Protein AF-A0A1A8QCC2-F1 (afdb_monomer_lite)

Organism: NCBI:txid451742

pLDDT: mean 76.59, std 9.6, range [53.53, 87.62]

Radius of gyration: 15.34 Å; chains: 1; bounding box: 36×37×28 Å

Secondary structure (DSSP, 8-state):
------PPPPHHHHHHHHHHHGGGT------GGGHHHHHHHHHHSS--SHHHHHHHHH--

Structure (mmCIF, N/CA/C/O backbone):
data_AF-A0A1A8QCC2-F1
#
_entry.id   AF-A0A1A8QCC2-F1
#
loop_
_atom_site.group_PDB
_atom_site.id
_atom_site.type_symbol
_atom_site.label_atom_id
_atom_site.label_alt_id
_atom_site.label_comp_id
_atom_site.label_asym_id
_atom_site.label_entity_id
_atom_site.label_seq_id
_atom_site.pdbx_PDB_ins_code
_atom_site.Cartn_x
_atom_site.Cartn_y
_atom_site.Cartn_z
_atom_site.occupancy
_atom_site.B_iso_or_equiv
_atom_site.auth_seq_id
_atom_site.auth_comp_id
_atom_site.auth_asym_id
_atom_site.auth_atom_id
_atom_site.pdbx_PDB_model_num
ATOM 1 N N . PRO A 1 1 ? 12.673 19.178 3.548 1.00 53.53 1 PRO A N 1
ATOM 2 C CA . PRO A 1 1 ? 13.675 18.244 2.978 1.00 53.53 1 PRO A CA 1
ATOM 3 C C . PRO A 1 1 ? 13.287 17.747 1.570 1.00 53.53 1 PRO A C 1
ATOM 5 O O . PRO A 1 1 ? 12.164 17.267 1.400 1.00 53.53 1 PRO A O 1
ATOM 8 N N . PRO A 1 2 ? 14.171 17.866 0.559 1.00 57.97 2 PRO A N 1
ATOM 9 C CA . PRO A 1 2 ? 13.890 17.366 -0.784 1.00 57.97 2 PRO A CA 1
ATOM 10 C C . PRO A 1 2 ? 13.684 15.848 -0.724 1.00 57.97 2 PRO A C 1
ATOM 12 O O . PRO A 1 2 ? 14.529 15.102 -0.223 1.00 57.97 2 PRO A O 1
ATOM 15 N N . LYS A 1 3 ? 12.512 15.385 -1.172 1.00 59.38 3 LYS A N 1
ATOM 16 C CA . LYS A 1 3 ? 12.186 13.958 -1.235 1.00 59.38 3 LYS A CA 1
ATOM 17 C C . LYS A 1 3 ? 13.148 13.323 -2.237 1.00 59.38 3 LYS A C 1
ATOM 19 O O . LYS A 1 3 ? 13.038 13.592 -3.428 1.00 59.38 3 LYS A O 1
ATOM 24 N N . LYS A 1 4 ? 14.097 12.511 -1.758 1.00 61.81 4 LYS A N 1
ATOM 25 C CA . LYS A 1 4 ? 15.001 11.745 -2.628 1.00 61.81 4 LYS A CA 1
ATOM 26 C C . LYS A 1 4 ? 14.149 10.986 -3.647 1.00 61.81 4 LYS A C 1
ATOM 28 O O . LYS A 1 4 ? 13.243 10.247 -3.249 1.00 61.81 4 LYS A O 1
ATOM 33 N N . ALA A 1 5 ? 14.409 11.204 -4.935 1.00 60.88 5 ALA A N 1
ATOM 34 C CA . ALA A 1 5 ? 13.752 10.466 -6.002 1.00 60.88 5 ALA A CA 1
ATOM 35 C C . ALA A 1 5 ? 13.948 8.971 -5.729 1.00 60.88 5 ALA A C 1
ATOM 37 O O . ALA A 1 5 ? 15.063 8.490 -5.527 1.00 60.88 5 ALA A O 1
ATOM 38 N N . ARG A 1 6 ? 12.840 8.240 -5.604 1.00 63.47 6 ARG A N 1
ATOM 39 C CA . ARG A 1 6 ? 12.877 6.813 -5.305 1.00 63.47 6 ARG A CA 1
ATOM 40 C C . ARG A 1 6 ? 13.358 6.108 -6.565 1.00 63.47 6 ARG A C 1
ATOM 42 O O . ARG A 1 6 ? 12.557 5.904 -7.473 1.00 63.47 6 ARG A O 1
ATOM 49 N N . ASN A 1 7 ? 14.646 5.764 -6.609 1.00 69.75 7 ASN A N 1
ATOM 50 C CA . ASN A 1 7 ? 15.228 5.062 -7.747 1.00 69.75 7 ASN A CA 1
ATOM 51 C C . ASN A 1 7 ? 14.350 3.854 -8.117 1.00 69.75 7 ASN A C 1
ATOM 53 O O . ASN A 1 7 ? 13.976 3.073 -7.225 1.00 69.75 7 ASN A O 1
ATOM 57 N N . PRO A 1 8 ? 13.976 3.706 -9.400 1.00 65.81 8 PRO A N 1
ATOM 58 C CA . PRO A 1 8 ? 13.267 2.522 -9.845 1.00 65.81 8 PRO A CA 1
ATOM 59 C C . PRO A 1 8 ? 14.111 1.289 -9.500 1.00 65.81 8 PRO A C 1
ATOM 61 O O . PRO A 1 8 ? 15.327 1.268 -9.674 1.00 65.81 8 PRO A O 1
ATOM 64 N N . ARG A 1 9 ? 13.468 0.274 -8.915 1.00 71.31 9 ARG A N 1
ATOM 65 C CA . ARG A 1 9 ? 14.147 -0.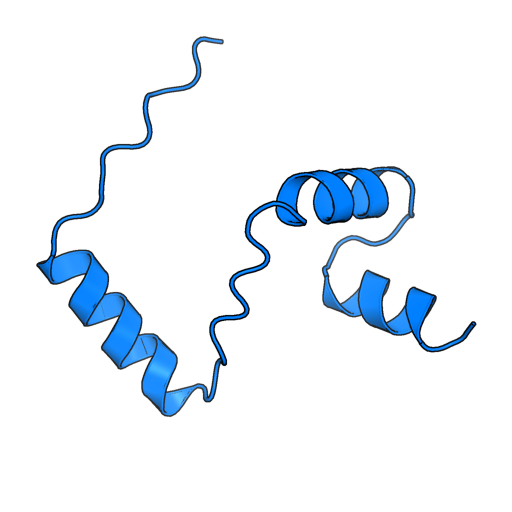971 -8.534 1.00 71.31 9 ARG A CA 1
ATOM 66 C C . ARG A 1 9 ? 14.650 -1.682 -9.785 1.00 71.31 9 ARG A C 1
ATOM 68 O O . ARG A 1 9 ? 13.903 -1.763 -10.756 1.00 71.31 9 ARG A O 1
ATOM 75 N N . SER A 1 10 ? 15.843 -2.271 -9.708 1.00 83.56 10 SER A N 1
ATOM 76 C CA . SER A 1 10 ? 16.327 -3.188 -10.741 1.00 83.56 10 SER A CA 1
ATOM 77 C C . SER A 1 10 ? 15.341 -4.341 -10.950 1.00 83.56 10 SER A C 1
ATOM 79 O O . SER A 1 10 ? 14.645 -4.762 -10.015 1.00 83.56 10 SER A O 1
ATOM 81 N N . GLU A 1 11 ? 15.287 -4.876 -12.169 1.00 83.31 11 GLU A N 1
ATOM 82 C CA . GLU A 1 11 ? 14.443 -6.033 -12.499 1.00 83.31 11 GLU A CA 1
ATOM 83 C C . GLU A 1 11 ? 14.735 -7.233 -11.586 1.00 83.31 11 GLU A C 1
ATOM 85 O O . GLU A 1 11 ? 13.819 -7.902 -11.102 1.00 83.31 11 GLU A O 1
ATOM 90 N N . GLU A 1 12 ? 15.999 -7.422 -11.214 1.00 84.69 12 GLU A N 1
ATOM 91 C CA . GLU A 1 12 ? 16.412 -8.458 -10.272 1.00 84.69 12 GLU A CA 1
ATOM 92 C C . GLU A 1 12 ? 15.782 -8.274 -8.877 1.00 84.69 12 GLU A C 1
ATOM 94 O O . GLU A 1 12 ? 15.235 -9.214 -8.295 1.00 84.69 12 GLU A O 1
ATOM 99 N N . SER A 1 13 ? 15.757 -7.042 -8.357 1.00 83.12 13 SER A N 1
ATOM 100 C CA . SER A 1 13 ? 15.095 -6.720 -7.086 1.00 83.12 13 SER A CA 1
ATOM 101 C C . SER A 1 13 ? 13.582 -6.968 -7.151 1.00 83.12 13 SER A C 1
ATOM 103 O O . SER A 1 13 ? 12.967 -7.429 -6.180 1.00 83.12 13 SER A O 1
ATOM 105 N N . ARG A 1 14 ? 12.957 -6.707 -8.309 1.00 81.62 14 ARG A N 1
ATOM 106 C CA . ARG A 1 14 ? 11.531 -6.990 -8.534 1.00 81.62 14 ARG A CA 1
ATOM 107 C C . ARG A 1 14 ? 11.264 -8.495 -8.533 1.00 81.62 14 ARG A C 1
ATOM 109 O O . ARG A 1 14 ? 10.295 -8.908 -7.886 1.00 81.62 14 ARG A O 1
ATOM 116 N N . LYS A 1 15 ? 12.115 -9.293 -9.189 1.00 86.25 15 LYS A N 1
ATOM 117 C CA . LYS A 1 15 ? 12.029 -10.762 -9.235 1.00 86.25 15 LYS A CA 1
ATOM 118 C C . LYS A 1 15 ? 12.177 -11.382 -7.843 1.00 86.25 15 LYS A C 1
ATOM 120 O O . LYS A 1 15 ? 11.260 -12.072 -7.406 1.00 86.25 15 LYS A O 1
ATOM 125 N N . ARG A 1 16 ? 13.221 -11.014 -7.087 1.00 85.06 16 ARG A N 1
ATOM 126 C CA . ARG A 1 16 ? 13.433 -11.483 -5.700 1.00 85.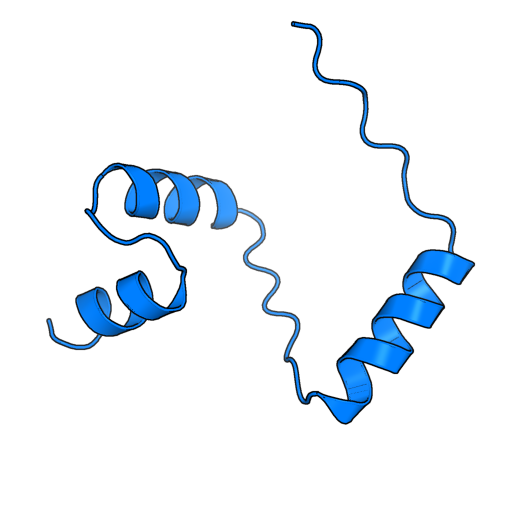06 16 ARG A CA 1
ATOM 127 C C . ARG A 1 16 ? 12.238 -11.177 -4.795 1.00 85.06 16 ARG A C 1
ATOM 129 O O . ARG A 1 16 ? 11.816 -12.012 -3.998 1.00 85.06 16 ARG A O 1
ATOM 136 N N . LYS A 1 17 ? 11.640 -9.984 -4.932 1.00 82.31 17 LYS A N 1
ATOM 137 C CA . LYS A 1 17 ? 10.420 -9.645 -4.183 1.00 82.31 17 LYS A CA 1
ATOM 138 C C . LYS A 1 17 ? 9.238 -10.531 -4.597 1.00 82.31 17 LYS A C 1
ATOM 140 O O . LYS A 1 17 ? 8.509 -10.978 -3.724 1.00 82.31 17 LYS A O 1
ATOM 145 N N . ARG A 1 18 ? 9.030 -10.776 -5.899 1.00 80.19 18 ARG A N 1
ATOM 146 C CA . ARG A 1 18 ? 7.947 -11.656 -6.385 1.00 80.19 18 ARG A CA 1
ATOM 147 C C . ARG A 1 18 ? 8.089 -13.074 -5.829 1.00 80.19 18 ARG A C 1
ATOM 149 O O . ARG A 1 18 ? 7.110 -13.609 -5.327 1.00 80.19 18 ARG A O 1
ATOM 156 N N . GLU A 1 19 ? 9.290 -13.642 -5.870 1.00 85.06 19 GLU A N 1
ATOM 157 C CA . GLU A 1 19 ? 9.563 -14.986 -5.344 1.00 85.06 19 GLU A CA 1
ATOM 158 C C . GLU A 1 19 ? 9.334 -15.071 -3.835 1.00 85.06 19 GLU A C 1
ATOM 160 O O . GLU A 1 19 ? 8.715 -16.021 -3.376 1.00 85.06 19 GLU A O 1
ATOM 165 N N . ARG A 1 20 ? 9.729 -14.045 -3.070 1.00 79.38 20 ARG A N 1
ATOM 166 C CA . ARG A 1 20 ? 9.463 -13.975 -1.624 1.00 79.38 20 ARG A CA 1
ATOM 167 C C . ARG A 1 20 ? 7.981 -13.779 -1.283 1.00 79.38 20 ARG A C 1
ATOM 169 O O . ARG A 1 20 ? 7.530 -14.254 -0.242 1.00 79.38 20 ARG A O 1
ATOM 176 N N . ASP A 1 21 ? 7.241 -13.049 -2.118 1.00 79.25 21 ASP A N 1
ATOM 177 C CA . ASP A 1 21 ? 5.805 -12.798 -1.933 1.00 79.25 21 ASP A CA 1
ATOM 178 C C . ASP A 1 21 ? 4.973 -14.070 -2.237 1.00 79.25 21 ASP A C 1
ATOM 180 O O . ASP A 1 21 ? 3.959 -14.302 -1.578 1.00 79.25 21 ASP A O 1
ATOM 184 N N . ARG A 1 22 ? 5.430 -14.918 -3.175 1.00 75.81 22 ARG A N 1
ATOM 185 C CA . ARG A 1 22 ? 4.746 -16.137 -3.658 1.00 75.81 22 ARG A CA 1
ATOM 186 C C . ARG A 1 22 ? 4.383 -17.155 -2.555 1.00 75.81 22 ARG A C 1
ATOM 188 O O . ARG A 1 22 ? 3.209 -17.503 -2.480 1.00 75.81 22 ARG A O 1
ATOM 195 N N . PRO A 1 23 ? 5.297 -17.597 -1.665 1.00 78.00 23 PRO A N 1
ATOM 196 C CA . PRO A 1 23 ? 4.966 -18.543 -0.594 1.00 78.00 23 PRO A CA 1
ATOM 197 C C . PRO A 1 23 ? 4.144 -17.914 0.535 1.00 78.00 23 PRO A C 1
ATOM 199 O O . PRO A 1 23 ? 3.539 -18.624 1.324 1.00 78.00 23 PRO A O 1
ATOM 202 N N . ARG A 1 24 ? 4.106 -16.578 0.636 1.00 70.75 24 ARG A N 1
ATOM 203 C CA . ARG A 1 24 ? 3.362 -15.867 1.688 1.00 70.75 24 ARG A CA 1
ATOM 204 C C . ARG A 1 24 ? 1.882 -15.684 1.351 1.00 70.75 24 ARG A C 1
ATOM 206 O O . ARG A 1 24 ? 1.205 -14.976 2.090 1.00 70.75 24 ARG A O 1
ATOM 213 N N . ALA A 1 25 ? 1.428 -16.215 0.209 1.00 67.06 25 ALA A N 1
ATOM 214 C CA . ALA A 1 25 ? 0.096 -15.998 -0.357 1.00 67.06 25 ALA A CA 1
ATOM 215 C C . ALA A 1 25 ? -0.334 -14.516 -0.359 1.00 67.06 25 ALA A C 1
ATOM 217 O O . ALA A 1 25 ? -1.518 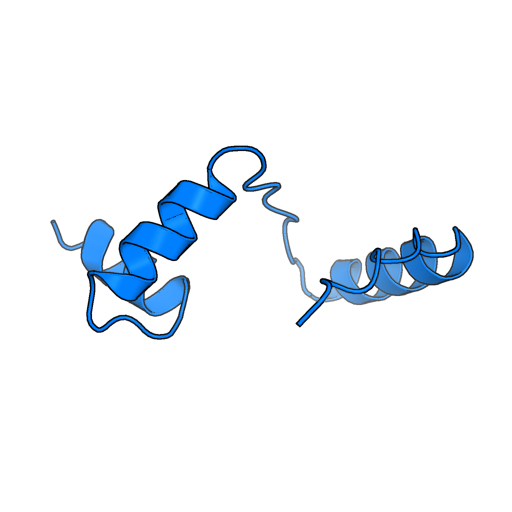-14.195 -0.333 1.00 67.06 25 ALA A O 1
ATOM 218 N N . LYS A 1 26 ? 0.631 -13.582 -0.384 1.00 65.00 26 LYS A N 1
ATOM 219 C CA . LYS A 1 26 ? 0.333 -12.152 -0.373 1.00 65.00 26 LYS A CA 1
ATOM 220 C C . LYS A 1 26 ? -0.171 -11.765 -1.754 1.00 65.00 26 LYS A C 1
ATOM 222 O O . LYS A 1 26 ? 0.623 -11.553 -2.673 1.00 65.00 26 LYS A O 1
ATOM 227 N N . THR A 1 27 ? -1.483 -11.628 -1.892 1.00 58.88 27 THR A N 1
ATOM 228 C CA . THR A 1 27 ? -2.090 -10.912 -3.009 1.00 58.88 27 THR A CA 1
ATOM 229 C C . THR A 1 27 ? -1.541 -9.491 -2.993 1.00 58.88 27 THR A C 1
ATOM 231 O O . THR A 1 27 ? -1.695 -8.739 -2.030 1.00 58.88 27 THR A O 1
ATOM 234 N N . ARG A 1 28 ? -0.818 -9.112 -4.051 1.00 59.78 28 ARG A N 1
ATOM 235 C CA . ARG A 1 28 ? -0.449 -7.711 -4.250 1.00 59.78 28 ARG A CA 1
ATOM 236 C C . ARG A 1 28 ? -1.724 -6.948 -4.564 1.00 59.78 28 ARG A C 1
ATOM 238 O O . ARG A 1 28 ? -2.075 -6.795 -5.728 1.00 59.78 28 ARG A O 1
ATOM 245 N N . VAL A 1 29 ? -2.396 -6.462 -3.529 1.00 63.44 29 VAL A N 1
ATOM 246 C CA . VAL A 1 29 ? -3.445 -5.466 -3.694 1.00 63.44 29 VAL A CA 1
ATOM 247 C C . VAL A 1 29 ? -2.737 -4.197 -4.150 1.00 63.44 29 VAL A C 1
ATOM 249 O O . VAL A 1 29 ? -2.044 -3.527 -3.383 1.00 63.44 29 VAL A O 1
ATOM 252 N N . ASN A 1 30 ? -2.809 -3.914 -5.448 1.00 64.94 30 ASN A N 1
ATOM 253 C CA . ASN A 1 30 ? -2.382 -2.626 -5.971 1.00 64.94 30 ASN A CA 1
ATOM 254 C C . ASN A 1 30 ? -3.435 -1.605 -5.542 1.00 64.94 30 ASN A C 1
ATOM 256 O O . ASN A 1 30 ? -4.387 -1.341 -6.262 1.00 64.94 30 ASN A O 1
ATOM 260 N N . ILE A 1 31 ? -3.239 -1.033 -4.354 1.00 67.62 31 ILE A N 1
ATOM 261 C CA . ILE A 1 31 ? -4.098 0.025 -3.804 1.00 67.62 31 ILE A CA 1
ATOM 262 C C . ILE A 1 31 ? -4.079 1.259 -4.729 1.00 67.62 31 ILE A C 1
ATOM 264 O O . ILE A 1 31 ? -5.023 2.038 -4.758 1.00 67.62 31 ILE A O 1
ATOM 268 N N . GLY A 1 32 ? -3.015 1.420 -5.531 1.00 74.38 32 GLY A N 1
ATOM 269 C CA . GLY A 1 32 ? -2.946 2.372 -6.639 1.00 74.38 32 GLY A CA 1
ATOM 270 C C . GLY A 1 32 ? -3.383 3.788 -6.231 1.00 74.38 32 GLY A C 1
ATOM 271 O O . GLY A 1 32 ? -2.845 4.314 -5.251 1.00 74.38 32 GLY A O 1
ATOM 272 N N . PRO A 1 33 ? -4.345 4.407 -6.938 1.00 77.69 33 PRO A N 1
ATOM 273 C CA . PRO A 1 33 ? -4.830 5.753 -6.631 1.00 77.69 33 PRO A CA 1
ATOM 274 C C . PRO A 1 33 ? -5.559 5.861 -5.285 1.00 77.69 33 PRO A C 1
ATOM 276 O O . PRO A 1 33 ? -5.715 6.969 -4.786 1.00 77.69 33 PRO A O 1
ATOM 279 N N . ALA A 1 34 ? -5.953 4.747 -4.660 1.00 78.06 34 ALA A N 1
ATOM 280 C CA . ALA A 1 34 ? -6.555 4.739 -3.329 1.00 78.06 34 ALA A CA 1
ATOM 281 C C . ALA A 1 34 ? -5.512 4.768 -2.192 1.00 78.06 34 ALA A C 1
ATOM 283 O O . ALA A 1 34 ? -5.875 4.980 -1.037 1.00 78.06 34 ALA A O 1
ATOM 284 N N . PHE A 1 35 ? -4.210 4.617 -2.482 1.00 81.75 35 PHE A N 1
ATOM 285 C CA . PHE A 1 35 ? -3.159 4.676 -1.454 1.00 81.75 35 PHE A CA 1
ATOM 286 C C . PHE A 1 35 ? -3.109 6.018 -0.690 1.00 81.75 35 PHE A C 1
ATOM 288 O O . PHE A 1 35 ? -3.017 5.993 0.539 1.00 81.75 35 PHE A O 1
ATOM 295 N N . PRO A 1 36 ? -3.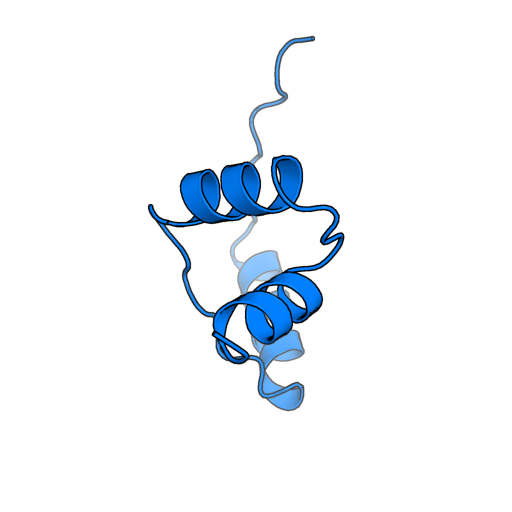189 7.197 -1.345 1.00 83.50 36 PRO A N 1
ATOM 296 C CA . PRO A 1 36 ? -3.272 8.476 -0.643 1.00 83.50 36 PRO A CA 1
ATOM 297 C C . PRO A 1 36 ? -4.506 8.571 0.258 1.00 83.50 36 PRO A C 1
ATOM 299 O O . PRO A 1 36 ? -4.384 9.043 1.386 1.00 83.50 36 PRO A O 1
ATOM 302 N N . CYS A 1 37 ? -5.658 8.083 -0.214 1.00 82.81 37 CYS A N 1
ATOM 303 C CA . CYS A 1 37 ? -6.911 8.070 0.540 1.00 82.81 37 CYS A CA 1
ATOM 304 C C . CYS A 1 37 ? -6.797 7.184 1.785 1.00 82.81 37 CYS A C 1
ATOM 306 O O . CYS A 1 37 ? -7.077 7.656 2.880 1.00 82.81 37 CYS A O 1
ATOM 308 N N . GLY A 1 38 ? -6.289 5.954 1.648 1.00 83.38 38 GLY A N 1
ATOM 309 C CA . GLY A 1 38 ? -6.060 5.053 2.783 1.00 83.38 38 GLY A CA 1
ATOM 310 C C . GLY A 1 38 ? -5.076 5.632 3.802 1.00 83.38 38 GLY A C 1
ATOM 311 O O . GLY A 1 38 ? -5.318 5.584 5.004 1.00 83.38 38 GLY A O 1
ATOM 312 N N . ARG A 1 39 ? -4.005 6.291 3.336 1.00 83.38 39 ARG A N 1
ATOM 313 C CA . ARG A 1 39 ? -3.050 6.968 4.226 1.00 83.38 39 ARG A CA 1
ATOM 314 C C . ARG A 1 39 ? -3.661 8.166 4.953 1.00 83.38 39 ARG A C 1
ATOM 316 O O . ARG A 1 39 ? -3.276 8.439 6.086 1.00 83.38 39 ARG A O 1
ATOM 323 N N . ALA A 1 40 ? -4.533 8.927 4.294 1.00 86.50 40 ALA A N 1
ATOM 324 C CA . ALA A 1 40 ? -5.259 10.015 4.939 1.00 86.50 40 ALA A CA 1
ATOM 325 C C . ALA A 1 40 ? -6.208 9.458 6.005 1.00 86.50 40 ALA A C 1
ATOM 327 O O . ALA A 1 40 ? -6.185 9.945 7.131 1.00 86.50 40 ALA A O 1
ATOM 328 N N . LEU A 1 41 ? -6.925 8.378 5.676 1.00 84.81 41 LEU A N 1
ATOM 329 C CA . LEU A 1 41 ? -7.823 7.683 6.591 1.00 84.81 41 LEU A CA 1
ATOM 330 C C . LEU A 1 41 ? -7.081 7.216 7.849 1.00 84.81 41 LEU A C 1
ATOM 332 O O . LEU A 1 41 ? -7.459 7.621 8.941 1.00 84.81 41 LEU A O 1
ATOM 336 N N . LEU A 1 42 ? -5.953 6.512 7.686 1.00 85.38 42 LEU A N 1
ATOM 337 C CA . LEU A 1 42 ? -5.087 6.071 8.789 1.00 85.38 42 LEU A CA 1
ATOM 338 C C . LEU A 1 42 ? -4.618 7.207 9.700 1.00 85.38 42 LEU A C 1
ATOM 340 O O . LEU A 1 42 ? -4.394 6.980 10.875 1.00 85.38 42 LEU A O 1
ATOM 344 N N . LYS A 1 43 ? -4.427 8.421 9.175 1.00 84.38 43 LYS A N 1
ATOM 3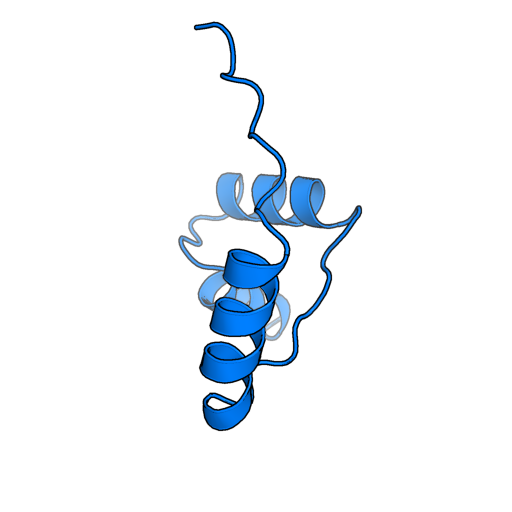45 C CA . LYS A 1 43 ? -4.028 9.574 9.998 1.00 84.38 43 LYS A CA 1
ATOM 346 C C . LYS A 1 43 ? -5.189 10.180 10.774 1.00 84.38 43 LYS A C 1
ATOM 348 O O . LYS A 1 43 ? -4.964 10.774 11.821 1.00 84.38 43 LYS A O 1
ATOM 353 N N . THR A 1 44 ? -6.389 10.129 10.204 1.00 87.62 44 THR A N 1
ATOM 354 C CA . THR A 1 44 ? -7.604 10.657 10.835 1.00 87.62 44 THR A CA 1
ATOM 355 C C . THR A 1 44 ? -8.200 9.680 11.840 1.00 87.62 44 THR A C 1
ATOM 357 O O . THR A 1 44 ? -8.868 10.093 12.779 1.00 87.62 44 THR A O 1
ATOM 360 N N . THR A 1 45 ? -7.943 8.389 11.657 1.00 82.44 45 THR A N 1
ATOM 361 C CA . THR A 1 45 ? -8.277 7.331 12.607 1.00 82.44 45 THR A CA 1
ATOM 362 C C . THR A 1 45 ? -7.104 7.096 13.555 1.00 82.44 45 THR A C 1
ATOM 364 O O . THR A 1 45 ? -5.958 7.295 13.176 1.00 82.44 45 THR A O 1
ATOM 367 N N . THR A 1 46 ? -7.343 6.587 14.760 1.00 84.19 46 THR A N 1
ATOM 368 C CA . THR A 1 46 ? -6.271 6.122 15.664 1.00 84.19 46 THR A CA 1
ATOM 369 C C . THR A 1 46 ? -5.624 4.801 15.208 1.00 84.19 46 THR A C 1
ATOM 371 O O . THR A 1 46 ? -4.792 4.241 15.918 1.00 84.19 46 THR A O 1
ATOM 374 N N . CYS A 1 47 ? -5.986 4.299 14.021 1.00 85.38 47 CYS A N 1
ATOM 375 C CA . CYS A 1 47 ? -5.466 3.074 13.424 1.00 85.38 47 CYS A CA 1
ATOM 376 C C . CYS A 1 47 ? -3.999 3.226 13.010 1.00 85.38 47 CYS A C 1
ATOM 378 O O . CYS A 1 47 ? -3.618 4.164 12.308 1.00 85.38 47 CYS A O 1
ATOM 380 N N . THR A 1 48 ? -3.179 2.250 13.391 1.00 81.12 48 THR A N 1
ATOM 381 C CA . THR A 1 48 ? -1.745 2.246 13.067 1.00 81.12 48 THR A CA 1
ATOM 382 C C . THR A 1 48 ? -1.410 1.377 11.866 1.00 81.12 48 THR A C 1
ATOM 384 O O . THR A 1 48 ? -0.407 1.613 11.187 1.00 81.12 48 THR A O 1
ATOM 387 N N . THR A 1 49 ? -2.256 0.389 11.580 1.00 81.56 49 THR A N 1
ATOM 388 C CA . THR A 1 49 ? -2.073 -0.548 10.477 1.00 81.56 49 THR A CA 1
ATOM 389 C C . THR A 1 49 ? -3.298 -0.602 9.571 1.00 81.56 49 THR A C 1
ATOM 391 O O . THR A 1 49 ? -4.420 -0.323 9.991 1.00 81.56 49 THR A O 1
ATOM 394 N N . ASP A 1 50 ? -3.079 -1.007 8.316 1.00 80.44 50 ASP A N 1
ATOM 395 C CA . ASP A 1 50 ? -4.165 -1.269 7.362 1.00 80.44 50 ASP A CA 1
ATOM 396 C C . ASP A 1 50 ? -5.151 -2.320 7.907 1.00 80.44 50 ASP A C 1
ATOM 398 O O . ASP A 1 50 ? -6.340 -2.254 7.610 1.00 80.44 50 ASP A O 1
ATOM 402 N N . SER A 1 51 ? -4.673 -3.266 8.724 1.00 80.50 51 SER A N 1
ATOM 403 C CA . SER A 1 51 ? -5.508 -4.275 9.382 1.00 80.50 51 SER A CA 1
ATOM 404 C C . SER A 1 51 ? -6.447 -3.653 10.415 1.00 80.50 51 SER A C 1
ATOM 406 O O . SER A 1 51 ? -7.634 -3.958 10.398 1.00 80.50 51 SER A O 1
ATOM 408 N N . ASP A 1 52 ? -5.945 -2.750 11.267 1.00 81.81 52 ASP A N 1
ATOM 409 C CA . ASP A 1 52 ? -6.773 -2.047 12.264 1.00 81.81 52 ASP A CA 1
ATOM 410 C C . ASP A 1 52 ? -7.869 -1.234 11.570 1.00 81.81 52 ASP A C 1
ATOM 412 O O . ASP A 1 52 ? -9.019 -1.202 12.004 1.00 81.81 52 ASP A O 1
ATOM 416 N N . LEU A 1 53 ? -7.503 -0.587 10.460 1.00 84.06 53 LEU A N 1
ATOM 417 C CA . LEU A 1 53 ? -8.434 0.18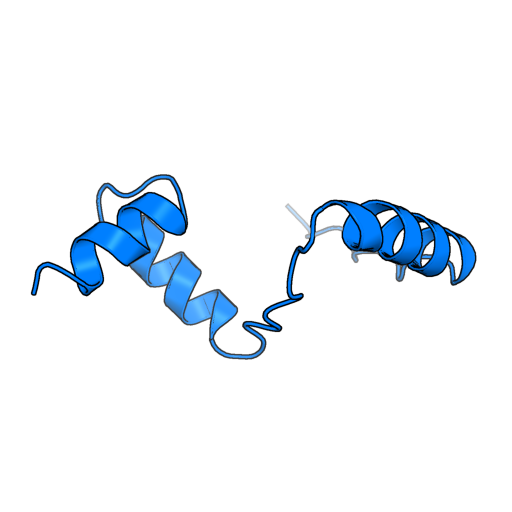3 9.651 1.00 84.06 53 LEU A CA 1
ATOM 418 C C . LEU A 1 53 ? -9.477 -0.715 8.976 1.00 84.06 53 LEU A C 1
ATOM 420 O O . LEU A 1 53 ? -10.644 -0.345 8.914 1.00 84.06 53 LEU A O 1
ATOM 424 N N . ALA A 1 54 ? -9.077 -1.890 8.483 1.00 83.19 54 ALA A N 1
ATOM 425 C CA . ALA A 1 54 ? -9.999 -2.850 7.890 1.00 83.19 54 ALA A CA 1
ATOM 426 C C . ALA A 1 54 ? -11.026 -3.351 8.913 1.00 83.19 54 ALA A C 1
ATOM 428 O O . ALA A 1 54 ? -12.210 -3.371 8.598 1.00 83.19 54 ALA A O 1
ATOM 429 N N . VAL A 1 55 ? -10.599 -3.681 10.137 1.00 85.19 55 VAL A N 1
ATOM 430 C CA . VAL A 1 55 ? -11.509 -4.071 11.230 1.00 85.19 55 VAL A CA 1
ATOM 431 C C . VAL A 1 55 ? -12.492 -2.940 11.540 1.00 85.19 55 VAL A C 1
ATOM 433 O O . VAL A 1 55 ? -13.698 -3.160 11.512 1.00 85.19 55 VAL A O 1
ATOM 436 N N . LEU A 1 56 ? -11.998 -1.706 11.711 1.00 84.75 56 LEU A N 1
ATOM 437 C CA . LEU A 1 56 ? -12.840 -0.529 11.959 1.00 84.75 56 LEU A CA 1
ATOM 438 C C . LEU A 1 56 ? -13.894 -0.288 10.862 1.00 84.75 56 LEU A C 1
ATOM 440 O O . LEU A 1 56 ? -14.967 0.234 11.149 1.00 84.75 56 LEU A O 1
ATOM 444 N N . LEU A 1 57 ? -13.571 -0.588 9.601 1.00 84.00 57 LEU A N 1
ATOM 445 C CA . LEU A 1 57 ? -14.466 -0.378 8.460 1.00 84.00 57 LEU A CA 1
ATOM 446 C C . LEU A 1 57 ? -15.448 -1.533 8.233 1.00 84.00 57 LEU A C 1
ATOM 448 O O . LEU A 1 57 ? -16.497 -1.294 7.643 1.00 84.00 57 LEU A O 1
ATOM 452 N N . ILE A 1 58 ? -15.097 -2.756 8.642 1.00 84.94 58 ILE A N 1
ATOM 453 C CA . ILE A 1 58 ? -15.950 -3.947 8.522 1.00 84.94 58 ILE A CA 1
ATOM 454 C C . ILE A 1 58 ? -16.995 -3.985 9.642 1.00 84.94 58 ILE A C 1
ATOM 456 O O . ILE A 1 58 ? -18.134 -4.347 9.374 1.00 84.94 58 ILE A O 1
ATOM 460 N N . ASP A 1 59 ? -16.640 -3.561 10.859 1.00 74.44 59 ASP A N 1
ATOM 461 C CA . ASP A 1 59 ? -17.550 -3.498 12.016 1.00 74.44 59 ASP A CA 1
ATOM 462 C C . ASP A 1 59 ? -18.475 -2.256 11.996 1.00 74.44 59 ASP A C 1
ATOM 464 O O . ASP A 1 59 ? -18.884 -1.751 13.045 1.00 74.44 59 ASP A O 1
ATOM 468 N N . ARG A 1 60 ? -18.790 -1.731 10.805 1.00 54.78 60 ARG A N 1
ATOM 469 C CA . ARG A 1 60 ? -19.726 -0.615 10.599 1.00 54.78 60 ARG A CA 1
ATOM 470 C C . ARG A 1 60 ? -21.062 -1.061 10.031 1.00 54.78 60 ARG A C 1
ATOM 472 O O . ARG A 1 60 ? -21.061 -1.872 9.082 1.00 54.78 60 ARG A O 1
#

Sequence (60 aa):
PPKKARNPRSEESRKRKRERDRPRAKTRVNIGPAFPCGRALLKTTTCTTDSDLAVLLIDR

Foldseek 3Di:
DPDPDPPDDDPVVVVVVVVVCVVVVDDPPCCDPCVVVLVVVCVVDVHPDPVSVVVVVVVD